Protein AF-A0A3C1V1V6-F1 (afdb_monomer)

Secondary structure (DSSP, 8-state):
-TT-SSS-TTS----TTSS--PPPHHHHHHHHHHHTT--EEEEEEEETTEEEEEEES-GGG--EEEEEETT--SSPPPHHHHSS-HHHHHHHHHTT-

pLDDT: mean 93.81, std 5.22, range [64.31, 98.5]

Mean predicted aligned error: 3.24 Å

Solvent-accessible surface area (backbone atoms only — not comparable to full-atom values): 5501 Å² total; per-residue (Å²): 66,72,50,14,80,82,65,33,49,72,24,75,36,61,48,75,92,74,82,31,64,54,68,28,50,65,61,54,50,51,52,50,38,62,73,36,50,39,76,45,78,47,81,42,79,61,32,102,40,14,43,33,40,41,29,26,73,12,61,98,68,35,69,50,78,48,76,49,29,60,87,27,38,85,62,87,63,47,35,91,60,42,56,45,52,54,66,56,54,54,47,60,66,61,72,80,115

Sequence (97 aa):
GLDDRIVPVDGSMRPFGGWGGAPDQKTIIEFWKDLDQTTTEEVIEVSADTTAYRYGDGVEGCEVWLYEVKGWGHRVPGARKLGVHSVDLVWEFFSRF

Foldseek 3Di:
DCAAPPCHLCQPDDCPPNPGDDHRVVVVQVVVCVVQVFDDWDWDPLDPFKIKIKTFPGDVTDIGIDIGGHPDYDDQDACVGHVHGPVVVVCVVPVVD

Structure (mmCIF, N/CA/C/O backbone):
data_AF-A0A3C1V1V6-F1
#
_entry.id   AF-A0A3C1V1V6-F1
#
loop_
_atom_site.group_PDB
_atom_site.id
_atom_site.type_symbol
_atom_site.label_atom_id
_atom_site.label_alt_id
_atom_site.label_comp_id
_atom_site.label_asym_id
_atom_site.label_entity_id
_atom_site.label_seq_id
_atom_site.pdbx_PDB_ins_code
_atom_site.Cartn_x
_atom_site.Cartn_y
_atom_site.Cartn_z
_atom_site.occupancy
_atom_site.B_iso_or_equiv
_atom_site.auth_seq_id
_atom_site.auth_comp_id
_atom_site.auth_asym_id
_atom_site.auth_atom_id
_atom_site.pdbx_PDB_model_num
ATOM 1 N N . GLY A 1 1 ? 3.724 -1.839 -7.426 1.00 92.56 1 GLY A N 1
ATOM 2 C CA . GLY A 1 1 ? 4.495 -0.586 -7.565 1.00 92.56 1 GLY A CA 1
ATOM 3 C C . GLY A 1 1 ? 3.913 0.186 -8.724 1.00 92.56 1 GLY A C 1
ATOM 4 O O . GLY A 1 1 ? 3.363 -0.447 -9.614 1.00 92.56 1 GLY A O 1
ATOM 5 N N . LEU A 1 2 ? 3.992 1.516 -8.718 1.00 95.88 2 LEU A N 1
ATOM 6 C CA . LEU A 1 2 ? 3.254 2.338 -9.689 1.00 95.88 2 LEU A CA 1
ATOM 7 C C . LEU A 1 2 ? 3.773 2.222 -11.137 1.00 95.88 2 LEU A C 1
ATOM 9 O O . LEU A 1 2 ? 3.069 2.595 -12.067 1.00 95.88 2 LEU A O 1
ATOM 13 N N . ASP A 1 3 ? 4.963 1.647 -11.334 1.00 96.12 3 ASP A N 1
ATOM 14 C CA . ASP A 1 3 ? 5.589 1.438 -12.647 1.00 96.12 3 ASP A CA 1
ATOM 15 C C . ASP A 1 3 ? 5.586 -0.052 -13.048 1.00 96.12 3 ASP A C 1
ATOM 17 O O . ASP A 1 3 ? 6.401 -0.499 -13.864 1.00 96.12 3 ASP A O 1
ATOM 21 N N . ASP A 1 4 ? 4.719 -0.866 -12.439 1.00 94.69 4 ASP A N 1
ATOM 22 C CA . ASP A 1 4 ? 4.557 -2.267 -12.814 1.00 94.69 4 ASP A CA 1
ATOM 23 C C . ASP A 1 4 ? 3.968 -2.378 -14.229 1.00 94.69 4 ASP A C 1
ATOM 25 O O . ASP A 1 4 ? 2.872 -1.907 -14.508 1.00 94.69 4 ASP A O 1
ATOM 29 N N . ARG A 1 5 ? 4.726 -2.990 -15.144 1.00 92.12 5 ARG A N 1
ATOM 30 C CA . ARG A 1 5 ? 4.318 -3.214 -16.541 1.00 92.12 5 ARG A CA 1
ATOM 31 C C . ARG A 1 5 ? 3.908 -4.659 -16.824 1.00 92.12 5 ARG A C 1
ATOM 33 O O . ARG A 1 5 ? 3.530 -4.957 -17.952 1.00 92.12 5 ARG A O 1
ATOM 40 N N . ILE A 1 6 ? 4.051 -5.552 -15.845 1.00 91.25 6 ILE A N 1
ATOM 41 C CA . ILE A 1 6 ? 3.644 -6.957 -15.950 1.00 91.25 6 ILE A CA 1
ATOM 42 C C . ILE A 1 6 ? 2.210 -7.094 -15.454 1.00 91.25 6 ILE A C 1
ATOM 44 O O . ILE A 1 6 ? 1.389 -7.676 -16.152 1.00 91.25 6 ILE A O 1
ATOM 48 N N . VAL A 1 7 ? 1.913 -6.492 -14.299 1.00 91.25 7 VAL A N 1
ATOM 49 C CA . VAL A 1 7 ? 0.566 -6.366 -13.734 1.00 91.25 7 VAL A CA 1
ATOM 50 C C . VAL A 1 7 ? 0.364 -4.905 -13.303 1.00 91.25 7 VAL A C 1
ATOM 52 O O . VAL A 1 7 ? 0.623 -4.565 -12.148 1.00 91.25 7 VAL A O 1
ATOM 55 N N . PRO A 1 8 ? -0.021 -4.010 -14.233 1.00 93.94 8 PRO A N 1
ATOM 56 C CA . PRO A 1 8 ? -0.270 -2.605 -13.932 1.00 93.94 8 PRO A CA 1
ATOM 57 C C . PRO A 1 8 ? -1.306 -2.413 -12.829 1.00 93.94 8 PRO A C 1
ATOM 59 O O . PRO A 1 8 ? -2.364 -3.043 -12.835 1.00 93.94 8 PRO A O 1
ATOM 62 N N . VAL A 1 9 ? -1.002 -1.504 -11.902 1.00 94.56 9 VAL A N 1
ATOM 63 C CA . VAL A 1 9 ? -1.858 -1.203 -10.743 1.00 94.56 9 VAL A CA 1
ATOM 64 C C . VAL A 1 9 ? -3.207 -0.602 -11.133 1.00 94.56 9 VAL A C 1
ATOM 66 O O . VAL A 1 9 ? -4.142 -0.676 -10.352 1.00 94.56 9 VAL A O 1
ATOM 69 N N . ASP A 1 10 ? -3.320 -0.046 -12.339 1.00 95.06 10 ASP A N 1
ATOM 70 C CA . ASP A 1 10 ? -4.544 0.553 -12.880 1.00 95.06 10 ASP A CA 1
ATOM 71 C C . ASP A 1 10 ? -5.490 -0.472 -13.538 1.00 95.06 10 ASP A C 1
ATOM 73 O O . ASP A 1 10 ? -6.504 -0.104 -14.130 1.00 95.06 10 ASP A O 1
ATOM 77 N N . GLY A 1 11 ? -5.151 -1.765 -13.489 1.00 93.19 11 GLY A N 1
ATOM 78 C CA . GLY A 1 11 ? -5.957 -2.830 -14.088 1.00 93.19 11 GLY A CA 1
ATOM 79 C C . GLY A 1 11 ? -5.941 -2.846 -15.621 1.00 93.19 11 GLY A C 1
ATOM 80 O O . GLY A 1 11 ? -6.713 -3.573 -16.245 1.00 93.19 11 GLY A O 1
ATOM 81 N N . SER A 1 12 ? -5.048 -2.090 -16.270 1.00 93.44 12 SER A N 1
ATOM 82 C CA . SER A 1 12 ? -4.979 -1.998 -17.738 1.00 93.44 12 SER A CA 1
ATOM 83 C C . SER A 1 12 ? -4.474 -3.272 -18.437 1.00 93.44 12 SER A C 1
ATOM 85 O O . SER A 1 12 ? -4.465 -3.349 -19.674 1.00 93.44 12 SER A O 1
ATOM 87 N N . MET A 1 13 ? -4.069 -4.299 -17.678 1.00 92.94 13 MET A N 1
ATOM 88 C CA . MET A 1 13 ? -3.626 -5.577 -18.231 1.00 92.94 13 MET A CA 1
ATOM 89 C C . MET A 1 13 ? -4.752 -6.255 -19.015 1.00 92.94 13 MET A C 1
ATOM 91 O O . MET A 1 13 ? -5.787 -6.643 -18.470 1.00 92.94 13 MET A O 1
ATOM 95 N N . ARG A 1 14 ? -4.520 -6.476 -20.311 1.00 88.44 14 ARG A N 1
ATOM 96 C CA . ARG A 1 14 ? -5.485 -7.168 -21.171 1.00 88.44 14 ARG A CA 1
ATOM 97 C C . ARG A 1 14 ? -5.706 -8.607 -20.682 1.00 88.44 14 ARG A C 1
ATOM 99 O O . ARG A 1 14 ? -4.732 -9.285 -20.367 1.00 88.44 14 ARG A O 1
ATOM 106 N N . PRO A 1 15 ? -6.942 -9.131 -20.735 1.00 87.00 15 PRO A N 1
ATOM 107 C CA . PRO A 1 15 ? -7.257 -10.493 -20.290 1.00 87.00 15 PRO A CA 1
ATOM 108 C C . PRO A 1 15 ? -6.681 -11.593 -21.201 1.00 87.00 15 PRO A C 1
ATOM 110 O O . PRO A 1 15 ? -6.761 -12.779 -20.883 1.00 87.00 15 PRO A O 1
ATOM 113 N N . PHE A 1 16 ? -6.110 -11.227 -22.352 1.00 84.62 16 PHE A N 1
ATOM 114 C CA . PHE A 1 16 ? -5.535 -12.175 -23.301 1.00 84.62 16 PHE A CA 1
ATOM 115 C C . PHE A 1 16 ? -4.431 -13.020 -22.647 1.00 84.62 16 PHE A C 1
ATOM 117 O O . PHE A 1 1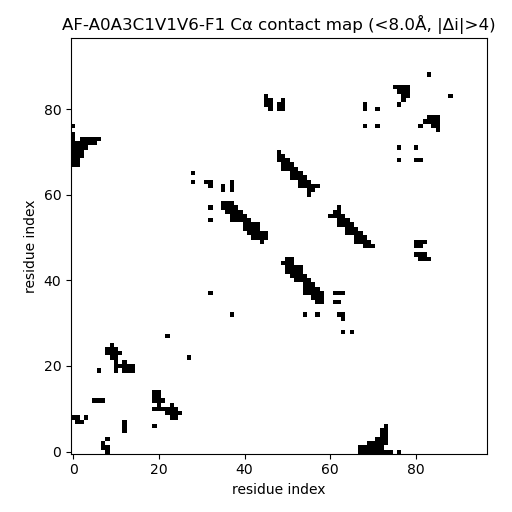6 ? -3.525 -12.492 -22.009 1.00 84.62 16 PHE A O 1
ATOM 124 N N . GLY A 1 17 ? -4.508 -14.341 -22.817 1.00 82.69 17 GLY A N 1
ATOM 125 C CA . GLY A 1 17 ? -3.591 -15.289 -22.181 1.00 82.69 17 GLY A CA 1
ATOM 126 C C . GLY A 1 17 ? -3.968 -15.689 -20.748 1.00 82.69 17 GLY A C 1
ATOM 127 O O . GLY A 1 17 ? -3.275 -16.525 -20.183 1.00 82.69 17 GLY A O 1
ATOM 128 N N . GLY A 1 18 ? -5.054 -15.148 -20.177 1.00 84.06 18 GLY A N 1
ATOM 129 C CA . GLY A 1 18 ? -5.627 -15.590 -18.895 1.00 84.06 18 GLY A CA 1
ATOM 130 C C . GLY A 1 18 ? -4.991 -14.996 -17.633 1.00 84.06 18 GLY A C 1
ATOM 131 O O . GLY A 1 18 ? -5.416 -15.332 -16.536 1.00 84.06 18 GLY A O 1
ATOM 132 N N . TRP A 1 19 ? -4.001 -14.112 -17.778 1.00 81.50 19 TRP A N 1
ATOM 133 C CA . TRP A 1 19 ? -3.276 -13.495 -16.656 1.00 81.50 19 TRP A CA 1
ATOM 134 C C . TRP A 1 19 ? -3.708 -12.053 -16.350 1.00 81.50 19 TRP A C 1
ATOM 136 O O . TRP A 1 19 ? -3.233 -11.476 -15.380 1.00 81.50 19 TRP A O 1
ATOM 146 N N . GLY A 1 20 ? -4.579 -11.466 -17.179 1.00 86.25 20 GLY A N 1
ATOM 147 C CA . GLY A 1 20 ? -5.113 -10.114 -16.991 1.00 86.25 20 GLY A CA 1
ATOM 148 C C . GLY A 1 20 ? -6.558 -10.098 -16.493 1.00 86.25 20 GLY A C 1
ATOM 149 O O . GLY A 1 20 ? -7.161 -11.142 -16.261 1.00 86.25 20 GLY A O 1
ATOM 150 N N . GLY A 1 21 ? -7.129 -8.897 -16.380 1.00 88.75 21 GLY A N 1
ATOM 151 C CA . GLY A 1 21 ? -8.480 -8.696 -15.841 1.00 88.75 21 GLY A CA 1
ATOM 152 C C . GLY A 1 21 ? -8.533 -8.450 -14.331 1.00 88.75 21 GLY A C 1
ATOM 153 O O . GLY A 1 21 ? -9.625 -8.391 -13.771 1.00 88.75 21 GLY A O 1
ATOM 154 N N . ALA A 1 22 ? -7.379 -8.279 -13.679 1.00 90.94 22 ALA A N 1
ATOM 155 C CA . ALA A 1 22 ? -7.344 -7.695 -12.346 1.00 90.94 22 ALA A CA 1
ATOM 156 C C . ALA A 1 22 ? -7.914 -6.262 -12.411 1.00 90.94 22 ALA A C 1
ATOM 158 O O . ALA A 1 22 ? -7.540 -5.514 -13.320 1.00 90.94 22 ALA A O 1
ATOM 159 N N . PRO A 1 23 ? -8.822 -5.880 -11.500 1.00 93.62 23 PRO A N 1
ATOM 160 C CA . PRO A 1 23 ? -9.303 -4.508 -11.422 1.00 93.62 23 PRO A CA 1
ATOM 161 C C . PRO A 1 23 ? -8.184 -3.565 -10.968 1.00 93.62 23 PRO A C 1
ATOM 163 O O . PRO A 1 23 ? -7.146 -3.996 -10.462 1.00 93.62 23 PRO A O 1
ATOM 166 N N . ASP A 1 24 ? -8.426 -2.268 -11.133 1.00 95.38 24 ASP A N 1
ATOM 167 C CA . ASP A 1 24 ? -7.596 -1.223 -10.545 1.00 95.38 24 ASP A CA 1
ATOM 168 C C . ASP A 1 24 ? -7.412 -1.457 -9.032 1.00 95.38 24 ASP A C 1
ATOM 170 O O . ASP A 1 24 ? -8.351 -1.803 -8.309 1.00 95.38 24 ASP A O 1
ATOM 174 N N . GLN A 1 25 ? -6.186 -1.277 -8.543 1.00 95.81 25 GLN A N 1
ATOM 175 C CA . GLN A 1 25 ? -5.821 -1.589 -7.166 1.00 95.81 25 GLN A CA 1
ATOM 176 C C . GLN A 1 25 ? -6.596 -0.728 -6.162 1.00 95.81 25 GLN A C 1
ATOM 178 O O . GLN A 1 25 ? -6.934 -1.224 -5.089 1.00 95.81 25 GLN A O 1
ATOM 183 N N . LYS A 1 26 ? -6.940 0.522 -6.499 1.00 96.06 26 LYS A N 1
ATOM 184 C CA . LYS A 1 26 ? -7.764 1.364 -5.620 1.00 96.06 26 LYS A CA 1
ATOM 185 C C . LYS A 1 26 ? -9.189 0.842 -5.548 1.00 96.06 26 LYS A C 1
ATOM 187 O O . LYS A 1 26 ? -9.755 0.819 -4.467 1.00 96.06 26 LYS A O 1
ATOM 192 N N . THR A 1 27 ? -9.725 0.309 -6.643 1.00 97.88 27 THR A N 1
ATOM 193 C CA . THR A 1 27 ? -11.024 -0.389 -6.631 1.00 97.88 27 THR A CA 1
ATOM 194 C C . THR A 1 27 ? -11.015 -1.599 -5.687 1.00 97.88 27 THR A C 1
ATOM 196 O O . THR A 1 27 ? -11.987 -1.822 -4.970 1.00 97.88 27 THR A O 1
ATOM 199 N N . ILE A 1 28 ? -9.916 -2.364 -5.642 1.00 97.50 28 ILE A N 1
ATOM 200 C CA . ILE A 1 28 ? -9.756 -3.479 -4.687 1.00 97.50 28 ILE A CA 1
ATOM 201 C C . ILE A 1 28 ? -9.749 -2.960 -3.246 1.00 97.50 28 ILE A C 1
ATOM 203 O O . ILE A 1 28 ? -10.395 -3.546 -2.383 1.00 97.50 28 ILE A O 1
ATOM 207 N N . ILE A 1 29 ? -9.026 -1.872 -2.980 1.00 98.19 29 ILE A N 1
ATOM 208 C CA . ILE A 1 29 ? -8.943 -1.278 -1.641 1.00 98.19 29 ILE A CA 1
ATOM 209 C C . ILE A 1 29 ? -10.292 -0.708 -1.195 1.00 98.19 29 ILE A C 1
ATOM 211 O O . ILE A 1 29 ? -10.690 -0.967 -0.066 1.00 98.19 29 ILE A O 1
ATOM 215 N N . GLU A 1 30 ? -11.031 -0.020 -2.070 1.00 98.25 30 GLU A N 1
ATOM 216 C CA . GLU A 1 30 ? -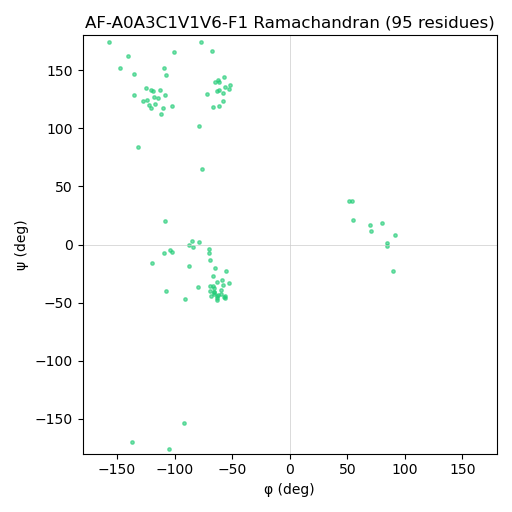12.394 0.445 -1.771 1.00 98.25 30 GLU A CA 1
ATOM 217 C C . GLU A 1 30 ? -13.332 -0.719 -1.437 1.00 98.25 30 GLU A C 1
ATOM 219 O O . GLU A 1 30 ? -14.051 -0.652 -0.446 1.00 98.25 30 GLU A O 1
ATOM 224 N N . PHE A 1 31 ? -13.262 -1.827 -2.184 1.00 98.44 31 PHE A N 1
ATOM 225 C CA . PHE A 1 31 ? -14.041 -3.023 -1.857 1.00 98.44 31 PHE A CA 1
ATOM 226 C C . PHE A 1 31 ? -13.768 -3.524 -0.431 1.00 98.44 31 PHE A C 1
ATOM 228 O O . PHE A 1 31 ? -14.712 -3.825 0.297 1.00 98.44 31 PHE A O 1
ATOM 235 N N . TRP A 1 32 ? -12.498 -3.611 -0.022 1.00 98.38 32 TRP A N 1
ATOM 236 C CA . TRP A 1 32 ? -12.149 -4.068 1.326 1.00 98.38 32 TRP A CA 1
ATOM 237 C C . TRP A 1 32 ? -12.546 -3.061 2.404 1.00 98.38 32 TRP A C 1
ATOM 239 O O . TRP A 1 32 ? -13.078 -3.471 3.426 1.00 98.38 32 TRP A O 1
ATOM 249 N N . LYS A 1 33 ? -12.373 -1.755 2.166 1.00 98.31 33 LYS A N 1
ATOM 250 C CA . LYS A 1 33 ? -12.838 -0.707 3.089 1.00 98.31 33 LYS A CA 1
ATOM 251 C C . LYS A 1 33 ? -14.339 -0.802 3.349 1.00 98.31 33 LYS A C 1
ATOM 253 O O . LYS A 1 33 ? -14.766 -0.712 4.499 1.00 98.31 33 LYS A O 1
ATOM 258 N N . ASP A 1 34 ? -15.122 -0.996 2.289 1.00 98.50 34 ASP A N 1
ATOM 259 C CA . ASP A 1 34 ? -16.577 -1.124 2.372 1.00 98.50 34 ASP A CA 1
ATOM 260 C C . ASP A 1 34 ? -16.989 -2.418 3.082 1.00 98.50 34 ASP A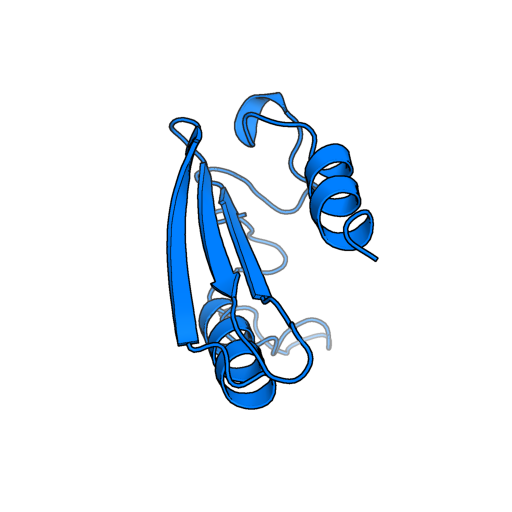 C 1
ATOM 262 O O . ASP A 1 34 ? -17.879 -2.404 3.935 1.00 98.50 34 ASP A O 1
ATOM 266 N N . LEU A 1 35 ? -16.337 -3.535 2.742 1.00 98.44 35 LEU A N 1
ATOM 267 C CA . LEU A 1 35 ? -16.608 -4.839 3.345 1.00 98.44 35 LEU A CA 1
ATOM 268 C C . LEU A 1 35 ? -16.294 -4.842 4.845 1.00 98.44 35 LEU A C 1
ATOM 270 O O . LEU A 1 35 ? -17.119 -5.295 5.639 1.00 98.44 35 LEU A O 1
ATOM 274 N N . ASP A 1 36 ? -15.135 -4.303 5.215 1.00 98.12 36 ASP A N 1
ATOM 275 C CA . ASP A 1 36 ? -14.646 -4.258 6.593 1.00 98.12 36 ASP A CA 1
ATOM 276 C C . ASP A 1 36 ? -15.202 -3.059 7.373 1.00 98.12 36 ASP A C 1
ATOM 278 O O . ASP A 1 36 ? -14.937 -2.917 8.563 1.00 98.12 36 ASP A O 1
AT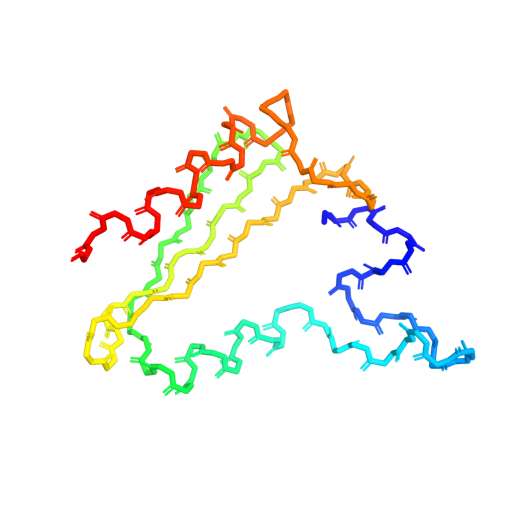OM 282 N N . GLN A 1 37 ? -16.004 -2.201 6.735 1.00 98.38 37 GLN A N 1
ATOM 283 C CA . GLN A 1 37 ? -16.645 -1.035 7.349 1.00 98.38 37 GLN A CA 1
ATOM 284 C C . GLN A 1 37 ? -15.654 -0.093 8.050 1.00 98.38 37 GLN A C 1
ATOM 286 O O . GLN A 1 37 ? -15.961 0.464 9.104 1.00 98.38 37 GLN A O 1
ATOM 291 N N . THR A 1 38 ? -14.459 0.084 7.482 1.00 98.38 38 THR A N 1
ATOM 292 C CA . THR A 1 38 ? -13.440 0.979 8.051 1.00 98.38 38 THR A CA 1
ATOM 293 C C . THR A 1 38 ? -13.949 2.419 8.090 1.00 98.38 38 THR A C 1
ATOM 295 O O . THR A 1 38 ? -14.576 2.879 7.133 1.00 98.38 38 THR A O 1
ATOM 298 N N . THR A 1 39 ? -13.657 3.151 9.163 1.00 97.88 39 THR A N 1
ATOM 299 C CA . THR A 1 39 ? -14.163 4.523 9.362 1.00 97.88 39 THR A CA 1
ATOM 300 C C . THR A 1 39 ? -13.072 5.578 9.487 1.00 97.88 39 THR A C 1
ATOM 302 O O . THR A 1 39 ? -13.355 6.767 9.323 1.00 97.88 39 THR A O 1
ATOM 305 N N . THR A 1 40 ? -11.829 5.166 9.728 1.00 97.81 40 THR A N 1
ATOM 306 C CA . THR A 1 40 ? -10.674 6.062 9.767 1.00 97.81 40 THR A CA 1
ATOM 307 C C . THR A 1 40 ? -9.764 5.856 8.567 1.00 97.81 40 THR A C 1
ATOM 309 O O . THR A 1 40 ? -9.699 4.773 7.989 1.00 97.81 40 THR A O 1
ATOM 312 N N . GLU A 1 41 ? -9.069 6.924 8.183 1.00 98.00 41 GLU A N 1
ATOM 313 C CA . GLU A 1 41 ? -8.053 6.923 7.135 1.00 98.00 41 GLU A CA 1
ATOM 314 C C . GLU A 1 41 ? -6.841 7.716 7.623 1.00 98.00 41 GLU A C 1
ATOM 316 O O . GLU A 1 41 ? -6.962 8.865 8.055 1.00 98.00 41 GLU A O 1
ATOM 321 N N . GLU A 1 42 ? -5.666 7.108 7.510 1.00 98.19 42 GLU A N 1
ATOM 322 C CA . GLU A 1 42 ? -4.379 7.758 7.705 1.00 98.19 42 GLU A CA 1
ATOM 323 C C . GLU A 1 42 ? -3.565 7.689 6.410 1.00 98.19 42 GLU A C 1
ATOM 325 O O . GLU A 1 42 ? -3.414 6.625 5.805 1.00 98.19 42 GLU A O 1
ATOM 330 N N . VAL A 1 43 ? -3.007 8.832 6.001 1.00 98.19 43 VAL A N 1
ATOM 331 C CA . VAL A 1 43 ? -2.093 8.936 4.860 1.00 98.19 43 VAL A CA 1
ATOM 332 C C . VAL A 1 43 ? -0.697 9.243 5.385 1.00 98.19 43 VAL A C 1
ATOM 334 O O . VAL A 1 43 ? -0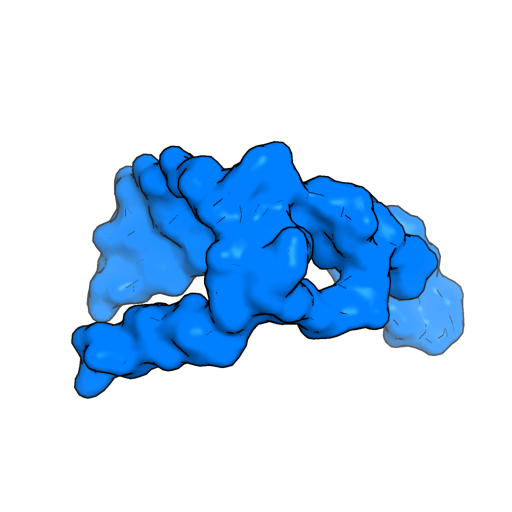.468 10.294 5.981 1.00 98.19 43 VAL A O 1
ATOM 337 N N . ILE A 1 44 ? 0.240 8.330 5.145 1.00 97.69 44 ILE A N 1
ATOM 338 C CA . ILE A 1 44 ? 1.582 8.360 5.730 1.00 97.69 44 ILE A CA 1
ATOM 339 C C . ILE A 1 44 ? 2.620 8.482 4.615 1.00 97.69 44 ILE A C 1
ATOM 341 O O . ILE A 1 44 ? 2.663 7.669 3.689 1.00 97.69 44 ILE A O 1
ATOM 345 N N . GLU A 1 45 ? 3.510 9.468 4.722 1.00 97.44 45 GLU A N 1
ATOM 346 C CA . GLU A 1 45 ? 4.738 9.497 3.927 1.00 97.44 45 GLU A CA 1
ATOM 347 C C . GLU A 1 45 ? 5.765 8.547 4.561 1.00 97.44 45 GLU A C 1
ATOM 349 O O . GLU A 1 45 ? 6.382 8.862 5.576 1.00 97.44 45 GLU A O 1
ATOM 354 N N . VAL A 1 46 ? 5.934 7.360 3.975 1.00 95.69 46 VAL A N 1
ATOM 355 C CA . VAL A 1 46 ? 6.907 6.357 4.450 1.00 95.69 46 VAL A CA 1
ATOM 356 C C . VAL A 1 46 ? 8.315 6.715 3.971 1.00 95.69 46 VAL A C 1
ATOM 358 O O . VAL A 1 46 ? 9.308 6.504 4.666 1.00 95.69 46 VAL A O 1
ATOM 361 N N . SER A 1 47 ? 8.406 7.253 2.754 1.00 95.12 47 SER A N 1
ATOM 362 C CA . SER A 1 47 ? 9.622 7.800 2.158 1.00 95.12 47 SER A CA 1
ATOM 363 C C . SER A 1 47 ? 9.254 8.796 1.057 1.00 95.12 47 SER A C 1
ATOM 365 O O . SER A 1 47 ? 8.100 8.869 0.642 1.00 95.12 47 SER A O 1
ATOM 367 N N . ALA A 1 48 ? 10.245 9.486 0.485 1.00 95.31 48 ALA A N 1
ATOM 368 C CA . ALA A 1 48 ? 10.030 10.387 -0.655 1.00 95.31 48 ALA A CA 1
ATOM 369 C C . ALA A 1 48 ? 9.344 9.716 -1.871 1.00 95.31 48 ALA A C 1
ATOM 371 O O . ALA A 1 48 ? 8.743 10.391 -2.709 1.00 95.31 48 ALA A O 1
ATOM 372 N N . ASP A 1 49 ? 9.440 8.387 -1.982 1.00 96.12 49 ASP A N 1
ATOM 373 C CA . ASP A 1 49 ? 8.875 7.601 -3.079 1.00 96.12 49 ASP A CA 1
ATOM 374 C C . ASP A 1 49 ? 7.677 6.736 -2.663 1.00 96.12 49 ASP A C 1
ATOM 376 O O . ASP A 1 49 ? 7.069 6.110 -3.532 1.00 96.12 49 ASP A O 1
ATOM 380 N N . THR A 1 50 ? 7.351 6.660 -1.369 1.00 97.50 50 THR A N 1
ATOM 381 C CA . THR A 1 50 ? 6.340 5.734 -0.844 1.00 97.50 50 THR A CA 1
ATOM 382 C C . THR A 1 50 ? 5.307 6.456 0.002 1.00 97.50 50 THR A C 1
ATOM 384 O O . THR A 1 50 ? 5.633 7.049 1.030 1.00 97.50 50 THR A O 1
ATOM 387 N N . THR A 1 51 ? 4.046 6.309 -0.389 1.00 97.94 51 THR A N 1
ATOM 388 C CA . THR A 1 51 ? 2.890 6.738 0.400 1.00 97.94 51 THR A CA 1
ATOM 389 C C . THR A 1 51 ? 2.120 5.506 0.848 1.00 97.94 51 THR A C 1
ATOM 391 O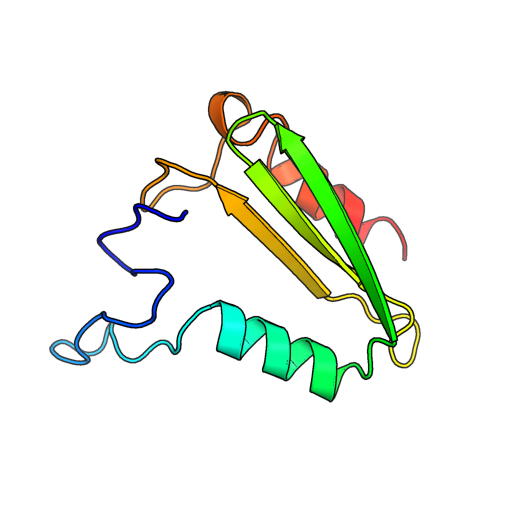 O . THR A 1 51 ? 1.874 4.600 0.049 1.00 97.94 51 THR A O 1
ATOM 394 N N . ALA A 1 52 ? 1.769 5.461 2.129 1.00 97.88 52 ALA A N 1
ATOM 395 C CA . ALA A 1 52 ? 0.891 4.447 2.682 1.00 97.88 52 ALA A CA 1
ATOM 396 C C . ALA A 1 52 ? -0.476 5.044 3.008 1.00 97.88 52 ALA A C 1
ATOM 398 O O . ALA A 1 52 ? -0.572 6.195 3.431 1.00 97.88 52 ALA A O 1
ATOM 399 N N . TYR A 1 53 ? -1.504 4.227 2.833 1.00 98.31 53 TYR A N 1
ATOM 400 C CA . TYR A 1 53 ? -2.878 4.500 3.220 1.00 98.31 53 TYR A CA 1
ATOM 401 C C . TYR A 1 53 ? -3.295 3.390 4.176 1.00 98.31 53 TYR A C 1
ATOM 403 O O . TYR A 1 53 ? -3.232 2.212 3.813 1.00 98.31 53 TYR A O 1
ATOM 411 N N . ARG A 1 54 ? -3.658 3.753 5.404 1.00 97.69 54 ARG A N 1
ATOM 412 C CA . ARG A 1 54 ? -4.124 2.813 6.425 1.00 97.69 54 ARG A CA 1
ATOM 413 C C . ARG A 1 54 ? -5.557 3.161 6.779 1.00 97.69 54 ARG A C 1
ATOM 415 O O . ARG A 1 54 ? -5.834 4.280 7.201 1.00 97.69 54 ARG A O 1
ATOM 422 N N . TYR A 1 55 ? -6.445 2.200 6.588 1.00 98.25 55 TYR A N 1
ATOM 423 C CA . TYR A 1 55 ? -7.855 2.304 6.921 1.00 98.25 55 TYR A CA 1
ATOM 424 C C . TYR A 1 55 ? -8.132 1.430 8.132 1.00 98.25 55 TYR A C 1
ATOM 426 O O . TYR A 1 55 ? -7.736 0.263 8.138 1.00 98.25 55 TYR A O 1
ATOM 434 N N . GLY A 1 56 ? -8.770 1.992 9.153 1.00 97.12 56 GLY A N 1
ATOM 435 C CA . GLY A 1 56 ? -8.955 1.328 10.438 1.00 97.12 56 GLY A CA 1
ATOM 436 C C . GLY A 1 56 ? -10.353 1.496 11.006 1.00 97.12 56 GLY A C 1
ATOM 437 O O . GLY A 1 56 ? -11.277 1.954 10.326 1.00 97.12 56 GLY A O 1
ATOM 438 N N . ASP A 1 57 ? -10.495 1.092 12.270 1.00 96.31 57 ASP A N 1
ATOM 439 C CA . ASP A 1 57 ? -11.763 1.093 13.005 1.00 96.31 57 ASP A CA 1
ATOM 440 C C . ASP A 1 57 ? -12.888 0.380 12.236 1.00 96.31 57 ASP A C 1
ATOM 442 O O . ASP A 1 57 ? -14.037 0.827 12.226 1.00 96.31 57 ASP A O 1
ATOM 446 N N . GLY A 1 58 ? -12.525 -0.706 11.546 1.00 97.00 58 GLY A N 1
ATOM 447 C CA . GLY A 1 58 ? -13.463 -1.602 10.889 1.00 97.00 58 GLY A CA 1
ATOM 448 C C . GLY A 1 58 ? -14.169 -2.537 11.868 1.00 97.00 58 GLY A C 1
ATOM 449 O O . GLY A 1 58 ? -13.863 -2.599 13.065 1.00 97.00 58 GLY A O 1
ATOM 450 N N . VAL A 1 59 ? -15.123 -3.302 11.341 1.00 97.19 59 VAL A N 1
ATOM 451 C CA . VAL A 1 59 ? -15.827 -4.353 12.079 1.00 97.19 59 VAL A CA 1
ATOM 452 C C . VAL A 1 59 ? -14.817 -5.311 12.716 1.00 97.19 59 VAL A C 1
ATOM 454 O O . VAL A 1 59 ? -13.834 -5.691 12.093 1.00 97.19 59 VAL A O 1
ATOM 457 N N . GLU A 1 60 ? -15.014 -5.645 13.994 1.00 93.38 60 GLU A N 1
ATOM 458 C CA . GLU A 1 60 ? -14.095 -6.505 14.766 1.00 93.38 60 GLU A CA 1
ATOM 459 C C . GLU A 1 60 ? -12.622 -6.034 14.792 1.00 93.38 60 GLU A C 1
ATOM 461 O O . GLU A 1 60 ? -11.724 -6.808 15.116 1.00 93.38 60 GLU A O 1
ATOM 466 N N . GLY A 1 61 ? -12.363 -4.750 14.518 1.00 92.56 61 GLY A N 1
ATOM 467 C CA . GLY A 1 61 ? -11.009 -4.198 14.474 1.00 92.56 61 GLY A CA 1
ATOM 468 C C . GLY A 1 61 ? -10.262 -4.481 13.169 1.00 92.56 61 GLY A C 1
ATOM 469 O O . GLY A 1 61 ? -9.037 -4.375 13.151 1.00 92.56 61 GLY A O 1
ATOM 470 N N . CYS A 1 62 ? -10.969 -4.843 12.094 1.00 95.69 62 CYS A N 1
ATOM 471 C CA . CYS A 1 62 ? -10.385 -4.990 10.765 1.00 95.69 62 CYS A CA 1
ATOM 472 C C . CYS A 1 62 ? -9.701 -3.698 10.289 1.00 95.69 62 CYS A C 1
ATOM 474 O O . CYS A 1 62 ? -10.167 -2.581 10.539 1.00 95.69 62 CYS A O 1
ATOM 476 N N . GLU A 1 63 ? -8.597 -3.877 9.564 1.00 96.69 63 GLU A N 1
ATOM 477 C CA . GLU A 1 63 ? -7.819 -2.804 8.954 1.00 96.69 63 GLU A CA 1
ATOM 478 C C . GLU A 1 63 ? -7.441 -3.169 7.512 1.00 96.69 63 GLU A C 1
ATOM 480 O O . GLU A 1 63 ? -7.148 -4.326 7.203 1.00 96.69 63 GLU A O 1
ATOM 485 N N . VAL A 1 64 ? -7.371 -2.164 6.637 1.00 98.00 64 VAL A N 1
ATOM 486 C CA . VAL A 1 64 ? -6.988 -2.309 5.224 1.00 98.00 64 VAL A CA 1
ATOM 487 C C . VAL A 1 64 ? -5.809 -1.393 4.933 1.00 98.00 64 VAL A C 1
ATOM 489 O O . VAL A 1 64 ? -5.866 -0.194 5.198 1.00 98.00 64 VAL A O 1
ATOM 492 N N . TRP A 1 65 ? -4.703 -1.942 4.430 1.00 97.62 65 TRP A N 1
ATOM 493 C CA . TRP A 1 65 ? -3.463 -1.190 4.213 1.00 97.62 65 TRP A CA 1
ATOM 494 C C . TRP A 1 65 ? -3.052 -1.230 2.734 1.00 97.62 65 TRP A C 1
ATOM 496 O O . TRP A 1 65 ? -2.997 -2.295 2.117 1.00 97.62 65 TRP A O 1
ATOM 506 N N . LEU A 1 66 ? -2.699 -0.073 2.169 1.00 97.56 66 LEU A N 1
ATOM 507 C CA . LEU A 1 66 ? -2.156 0.079 0.816 1.00 97.56 66 LEU A CA 1
ATOM 508 C C . LEU A 1 66 ? -0.817 0.818 0.868 1.00 97.56 66 LEU A C 1
ATOM 510 O O . LEU A 1 66 ? -0.710 1.867 1.492 1.00 97.56 66 LEU A O 1
ATOM 514 N N . TYR A 1 67 ? 0.180 0.315 0.139 1.00 97.06 67 TYR A N 1
ATOM 515 C CA . TYR A 1 67 ? 1.463 0.990 -0.065 1.00 97.06 67 TYR A CA 1
ATOM 516 C C . TYR A 1 67 ? 1.699 1.236 -1.554 1.00 97.06 67 TYR A C 1
ATOM 518 O O . TYR A 1 67 ? 1.850 0.296 -2.341 1.00 97.06 67 TYR A O 1
ATOM 526 N N . GLU A 1 68 ? 1.785 2.506 -1.938 1.00 96.81 68 GLU A N 1
ATOM 527 C CA . GLU A 1 68 ? 2.098 2.932 -3.297 1.00 96.81 68 GLU A CA 1
ATOM 528 C C . GLU A 1 68 ? 3.561 3.371 -3.383 1.00 96.81 68 GLU A C 1
ATOM 530 O O . GLU A 1 68 ? 3.981 4.316 -2.721 1.00 96.81 68 GLU A O 1
ATOM 535 N N . VAL A 1 69 ? 4.347 2.688 -4.223 1.00 97.00 69 VAL A N 1
ATOM 536 C CA . VAL A 1 69 ? 5.778 2.974 -4.420 1.00 97.00 69 VAL A CA 1
ATOM 537 C C . VAL A 1 69 ? 6.003 3.520 -5.829 1.00 97.00 69 VAL A C 1
ATOM 539 O O . VAL A 1 69 ? 5.857 2.784 -6.814 1.00 97.00 69 VAL A O 1
ATOM 542 N N . LYS A 1 70 ? 6.373 4.799 -5.927 1.00 96.50 70 LYS A N 1
ATOM 543 C CA . LYS A 1 70 ? 6.695 5.500 -7.181 1.00 96.50 70 LYS A CA 1
ATOM 544 C C . LYS A 1 70 ? 7.943 4.908 -7.836 1.00 96.50 70 LYS A C 1
ATOM 546 O O . LYS A 1 70 ? 8.925 4.595 -7.159 1.00 96.50 70 LYS A O 1
ATOM 551 N N . GLY A 1 71 ? 7.943 4.770 -9.163 1.00 94.94 71 GLY A N 1
ATOM 552 C CA . GLY A 1 71 ? 9.121 4.301 -9.898 1.00 94.94 71 GLY A CA 1
ATOM 553 C C . GLY A 1 71 ? 9.463 2.826 -9.663 1.00 94.94 71 GLY A C 1
ATOM 554 O O . GLY A 1 71 ? 10.603 2.418 -9.899 1.00 94.94 71 GLY A O 1
ATOM 555 N N . TRP A 1 72 ? 8.528 2.026 -9.137 1.00 95.12 72 TRP A N 1
ATOM 556 C CA . TRP A 1 72 ? 8.765 0.624 -8.792 1.00 95.12 72 TRP A CA 1
ATOM 557 C C . TRP A 1 72 ? 7.941 -0.333 -9.651 1.00 95.12 72 TRP A C 1
ATOM 559 O O . TRP A 1 72 ? 6.720 -0.216 -9.711 1.00 95.12 72 TRP A O 1
ATOM 569 N N . GLY A 1 73 ? 8.620 -1.296 -10.281 1.00 94.62 73 GLY A N 1
ATOM 570 C CA . GLY A 1 73 ? 8.012 -2.292 -11.172 1.00 94.62 73 GLY A CA 1
ATOM 571 C C . GLY A 1 73 ? 7.582 -3.595 -10.480 1.00 94.62 73 GLY A C 1
ATOM 572 O O . GLY A 1 73 ? 7.347 -3.625 -9.273 1.00 94.62 73 GLY A O 1
ATOM 573 N N . HIS A 1 74 ? 7.544 -4.688 -11.252 1.00 93.62 74 HIS A N 1
ATOM 574 C CA . HIS A 1 74 ? 7.055 -6.013 -10.834 1.00 93.62 74 HIS A CA 1
ATOM 575 C C . HIS A 1 74 ? 8.030 -6.803 -9.944 1.00 93.62 74 HIS A C 1
ATOM 577 O O . HIS A 1 74 ? 8.599 -7.819 -10.350 1.00 93.62 74 HIS A O 1
ATOM 583 N N . ARG A 1 75 ? 8.305 -6.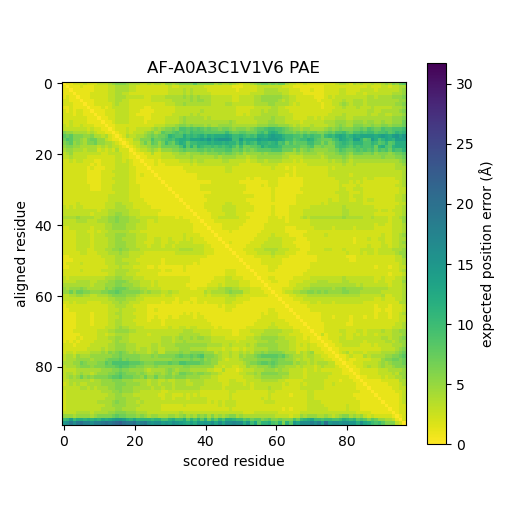294 -8.742 1.00 92.81 75 ARG A N 1
ATOM 584 C CA . ARG A 1 75 ? 9.166 -6.934 -7.734 1.00 92.81 75 ARG A CA 1
ATOM 585 C C . ARG A 1 75 ? 8.661 -6.597 -6.338 1.00 92.81 75 ARG A C 1
ATOM 587 O O . ARG A 1 75 ? 8.143 -5.501 -6.131 1.00 92.81 75 ARG A O 1
ATOM 594 N N . VAL A 1 76 ? 8.902 -7.478 -5.368 1.00 91.12 76 VAL A N 1
ATOM 595 C CA . VAL A 1 76 ? 8.687 -7.148 -3.950 1.00 91.12 76 VAL A CA 1
ATOM 596 C C . VAL A 1 76 ? 9.539 -5.917 -3.597 1.00 91.12 76 VAL A C 1
ATOM 598 O O . VAL A 1 76 ? 10.753 -5.945 -3.834 1.00 91.12 76 VAL A O 1
ATOM 601 N N . PRO A 1 77 ? 8.944 -4.819 -3.093 1.00 89.06 77 PRO A N 1
ATOM 602 C CA . PRO A 1 77 ? 9.699 -3.631 -2.724 1.00 89.06 77 PRO A CA 1
ATOM 603 C C . PRO A 1 77 ? 10.688 -3.919 -1.594 1.00 89.06 77 PRO A C 1
ATOM 605 O O . PRO A 1 77 ? 10.345 -4.537 -0.585 1.00 89.06 77 PRO A O 1
ATOM 608 N N . GLY A 1 78 ? 11.929 -3.468 -1.776 1.00 89.06 78 GLY A N 1
ATOM 609 C CA . GLY A 1 78 ? 12.968 -3.506 -0.748 1.00 89.06 78 GLY A CA 1
ATOM 610 C C . GLY A 1 78 ? 13.153 -2.147 -0.073 1.00 89.06 78 GLY A C 1
ATOM 611 O O . GLY A 1 78 ? 12.755 -1.114 -0.621 1.00 89.06 78 GLY A O 1
ATOM 612 N N . ALA A 1 79 ? 13.848 -2.143 1.067 1.00 91.19 79 ALA A N 1
ATOM 613 C CA . ALA A 1 79 ? 14.035 -0.960 1.915 1.00 91.19 79 ALA A CA 1
ATOM 614 C C . ALA A 1 79 ? 14.577 0.274 1.186 1.00 91.19 79 ALA A C 1
ATOM 616 O O . ALA A 1 79 ? 14.165 1.390 1.476 1.00 91.19 79 ALA A O 1
ATOM 617 N N . ARG A 1 80 ? 15.430 0.092 0.171 1.00 87.38 80 ARG A N 1
ATOM 618 C CA . ARG A 1 80 ? 16.020 1.213 -0.577 1.00 87.38 80 ARG A CA 1
ATOM 619 C C . ARG A 1 80 ? 14.986 2.140 -1.230 1.00 87.38 80 ARG A C 1
ATOM 621 O O . ARG A 1 80 ? 15.263 3.326 -1.352 1.00 87.38 80 ARG A O 1
ATOM 628 N N . LYS A 1 81 ? 13.854 1.608 -1.706 1.00 87.69 81 LYS A N 1
ATOM 629 C CA . LYS A 1 81 ? 12.804 2.412 -2.360 1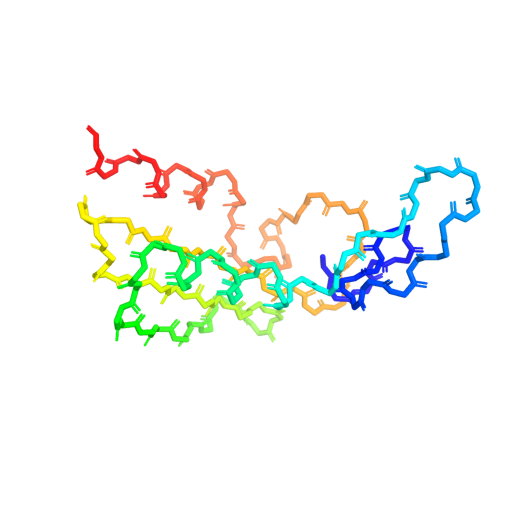.00 87.69 81 LYS A CA 1
ATOM 630 C C . LYS A 1 81 ? 11.573 2.559 -1.471 1.00 87.69 81 LYS A C 1
ATOM 632 O O . LYS A 1 81 ? 11.016 3.646 -1.377 1.00 87.69 81 LYS A O 1
ATOM 637 N N . LEU A 1 82 ? 11.200 1.478 -0.783 1.00 91.62 82 LEU A N 1
ATOM 638 C CA . LEU A 1 82 ? 10.062 1.474 0.130 1.00 91.62 82 LEU A CA 1
ATOM 639 C C . LEU A 1 82 ? 10.296 2.374 1.360 1.00 91.62 82 LEU A C 1
ATOM 641 O O . LEU A 1 82 ? 9.344 2.880 1.932 1.00 91.62 82 LEU A O 1
ATOM 645 N N . GLY A 1 83 ? 11.554 2.589 1.762 1.00 91.75 83 GLY A N 1
ATOM 646 C CA . GLY A 1 83 ? 11.934 3.293 2.996 1.00 91.75 83 GLY A CA 1
ATOM 647 C C . GLY A 1 83 ? 12.069 2.368 4.209 1.00 91.75 83 GLY A C 1
ATOM 648 O O . GLY A 1 83 ? 12.817 2.670 5.131 1.00 91.75 83 GLY A O 1
ATOM 649 N N . VAL A 1 84 ? 11.414 1.207 4.166 1.00 91.88 84 VAL A N 1
ATOM 650 C CA . VAL A 1 84 ? 11.391 0.178 5.217 1.00 91.88 84 VAL A CA 1
ATOM 651 C C . VAL A 1 84 ? 11.461 -1.217 4.597 1.00 91.88 84 VAL A C 1
ATOM 653 O O . VAL A 1 84 ? 11.212 -1.378 3.399 1.00 91.88 84 VAL A O 1
ATOM 656 N N . HIS A 1 85 ? 11.802 -2.253 5.365 1.00 93.12 85 HIS A N 1
ATOM 657 C CA . HIS A 1 85 ? 11.699 -3.614 4.842 1.00 93.12 85 HIS A CA 1
ATOM 658 C C . HIS A 1 85 ? 10.224 -4.011 4.737 1.00 93.12 85 HIS A C 1
ATOM 660 O O . HIS A 1 85 ? 9.465 -3.890 5.691 1.00 93.12 85 HIS A O 1
ATOM 666 N N . SER A 1 86 ? 9.810 -4.520 3.576 1.00 92.75 86 SER A N 1
ATOM 667 C CA . SER A 1 86 ? 8.425 -4.959 3.348 1.00 92.75 86 SER A CA 1
ATOM 668 C C . SER A 1 86 ? 7.983 -6.055 4.320 1.00 92.75 86 SER A C 1
ATOM 670 O O . SER A 1 86 ? 6.817 -6.104 4.689 1.00 92.75 86 SER A O 1
ATOM 672 N N . VAL A 1 87 ? 8.914 -6.899 4.773 1.00 92.75 87 VAL A N 1
ATOM 673 C CA . VAL A 1 87 ? 8.647 -7.936 5.782 1.00 92.75 87 VAL A CA 1
ATOM 674 C C . VAL A 1 87 ? 8.307 -7.327 7.145 1.00 92.75 87 VAL A C 1
ATOM 676 O O . VAL A 1 87 ? 7.430 -7.853 7.823 1.00 92.75 87 VAL A O 1
ATOM 679 N N . ASP A 1 88 ? 8.928 -6.205 7.516 1.00 93.50 88 ASP A N 1
ATOM 680 C CA . ASP A 1 88 ? 8.632 -5.524 8.782 1.00 93.50 88 ASP A CA 1
ATOM 681 C C . ASP A 1 88 ? 7.199 -4.982 8.778 1.00 93.50 88 ASP A C 1
ATOM 683 O O . ASP A 1 88 ? 6.508 -5.099 9.780 1.00 93.50 88 ASP A O 1
ATOM 687 N N . LEU A 1 89 ? 6.717 -4.477 7.634 1.00 93.75 89 LEU A N 1
ATOM 688 C CA . LEU A 1 89 ? 5.329 -4.020 7.476 1.00 93.75 89 LEU A CA 1
ATOM 689 C C . LEU A 1 89 ? 4.317 -5.163 7.588 1.00 93.75 89 LEU A C 1
ATOM 691 O O . LEU A 1 89 ? 3.265 -5.008 8.200 1.00 93.75 89 LEU A O 1
ATOM 695 N N . VAL A 1 90 ? 4.630 -6.320 6.996 1.00 93.25 90 VAL A N 1
ATOM 696 C CA . VAL A 1 90 ? 3.788 -7.517 7.129 1.00 93.25 90 VAL A CA 1
ATOM 697 C C . VAL A 1 90 ? 3.733 -7.953 8.593 1.00 93.25 90 VAL A C 1
ATOM 699 O O . VAL A 1 90 ? 2.660 -8.259 9.105 1.00 93.25 90 VAL A O 1
ATOM 702 N N . TRP A 1 91 ? 4.873 -7.949 9.287 1.00 94.94 91 TRP A N 1
ATOM 703 C CA . TRP A 1 91 ? 4.918 -8.278 10.709 1.00 94.94 91 TRP A CA 1
ATOM 704 C C . TRP A 1 91 ? 4.174 -7.250 11.572 1.00 94.94 91 TRP A C 1
ATOM 706 O O . TRP A 1 91 ? 3.435 -7.637 12.474 1.00 94.94 91 TRP A O 1
ATOM 716 N N . GLU A 1 92 ? 4.305 -5.955 11.278 1.00 93.56 92 GLU A N 1
ATOM 717 C CA . GLU A 1 92 ? 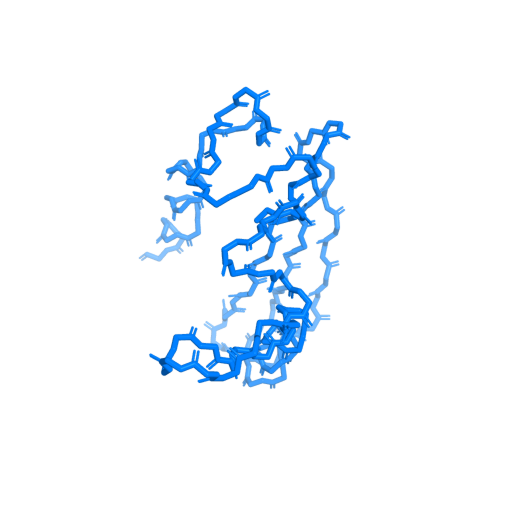3.563 -4.873 11.937 1.00 93.56 92 GLU A CA 1
ATOM 718 C C . GLU A 1 92 ? 2.048 -5.094 11.836 1.00 93.56 92 GLU A C 1
ATOM 720 O O . GLU A 1 92 ? 1.350 -4.987 12.841 1.00 93.56 92 GLU A O 1
ATOM 725 N N . PHE A 1 93 ? 1.554 -5.472 10.654 1.00 93.56 93 PHE A N 1
ATOM 726 C CA . PHE A 1 93 ? 0.135 -5.744 10.439 1.00 93.56 93 PHE A CA 1
ATOM 727 C C . PHE A 1 93 ? -0.370 -6.926 11.286 1.00 93.56 93 PHE A C 1
ATOM 729 O O . PHE A 1 93 ? -1.391 -6.818 11.959 1.00 93.56 93 PHE A O 1
ATOM 736 N N . PHE A 1 94 ? 0.355 -8.050 11.295 1.00 92.81 94 PHE A N 1
ATOM 737 C CA . PHE A 1 94 ? -0.121 -9.283 11.940 1.00 92.81 94 PHE A CA 1
ATOM 738 C C . PHE A 1 94 ? 0.211 -9.409 13.431 1.00 92.81 94 PHE A C 1
ATOM 740 O O . PHE A 1 94 ? -0.425 -10.199 14.116 1.00 92.81 94 PHE A O 1
ATOM 747 N N . SER A 1 95 ? 1.179 -8.658 13.957 1.00 91.94 95 SER A N 1
ATOM 748 C CA . SER A 1 95 ? 1.628 -8.782 15.359 1.00 91.94 95 SER A CA 1
ATOM 749 C C . SER A 1 95 ? 0.715 -8.104 16.389 1.00 91.94 95 SER A C 1
ATOM 751 O O . SER A 1 95 ? 1.024 -8.096 17.580 1.00 91.94 95 SER A O 1
ATOM 753 N N . ARG A 1 96 ? -0.400 -7.517 15.943 1.00 75.25 96 ARG A N 1
ATOM 754 C CA . ARG A 1 96 ? -1.376 -6.819 16.794 1.00 75.25 96 ARG A CA 1
ATOM 755 C C . ARG A 1 96 ? -2.449 -7.755 17.377 1.00 75.25 96 ARG A C 1
ATOM 757 O O . ARG A 1 96 ? -3.286 -7.284 18.146 1.00 75.25 96 ARG A O 1
ATOM 764 N N . PHE A 1 97 ? -2.379 -9.050 17.053 1.00 64.31 97 PHE A N 1
ATOM 765 C CA . PHE A 1 97 ? -3.270 -10.132 17.486 1.00 64.31 97 PHE A CA 1
ATOM 766 C C . PHE A 1 97 ? -2.458 -11.347 17.959 1.00 64.31 97 PHE A C 1
ATOM 768 O O . PHE A 1 97 ? -2.993 -12.118 18.789 1.00 64.31 97 PHE A O 1
#

Radius of gyration: 14.44 Å; Cα contacts (8 Å, |Δi|>4): 169; chains: 1; bounding box: 33×26×41 Å

Nearest PDB structures (foldseek):
  7bmv-assembly1_A  TM=5.963E-01  e=2.130E+00  Thermochaetoides thermophila DSM 1495
  6em4-assembly1_A  TM=5.590E-01  e=3.696E+00  Saccharomyces cerevisiae S288C
  4gzv-assembly2_H  TM=4.885E-01  e=3.929E+00  Bacteroides ovatus ATCC 8483
  3bbj-assembly1_A  TM=4.486E-01  e=8.708E+00  Thermobifida fusca YX
  4xq7-assembly1_A  TM=2.951E-01  e=3.696E+00  Homo sapiens